Protein AF-A0A6G7GTZ5-F1 (afdb_monomer_lite)

InterPro domains:
  IPR002560 Transposase IS204/IS1001/IS1096/IS1165, DDE domain [PF01610] (2-68)

Foldseek 3Di:
DVLVVQCVDPDPVVVVVSVVCVVCVVVVVVCVVCVPVDPPVVVVVVVVVLVVLVVVCPPPPDPVVSVVSD

Secondary structure (DSSP, 8-state):
-HHHHHHHSS-HHHHHHHHHHHH-HHHHHHHHHHTT-S-HHHHHHHHHHHHHHHHHHTT---HHHHHHH-

Organism: Kuenenia stuttgartiensis (NCBI:txid174633)

pLDDT: mean 74.7, std 10.12, range [54.81, 88.94]

Structure (mmCIF, N/CA/C/O backbone):
data_AF-A0A6G7GTZ5-F1
#
_entry.id   AF-A0A6G7GTZ5-F1
#
loop_
_atom_site.group_PDB
_atom_site.id
_atom_site.type_symbol
_atom_site.label_atom_id
_atom_site.label_alt_id
_atom_site.label_comp_id
_atom_site.label_asym_id
_atom_site.label_entity_id
_atom_site.label_seq_id
_atom_site.pdbx_PDB_ins_code
_atom_site.Cartn_x
_atom_site.Cartn_y
_atom_site.Cartn_z
_atom_site.occupancy
_atom_site.B_iso_or_equiv
_atom_site.auth_seq_id
_atom_site.auth_comp_id
_atom_site.auth_asym_id
_atom_site.auth_atom_id
_atom_site.pdbx_PDB_model_num
ATOM 1 N N . MET A 1 1 ? 8.989 -1.629 -22.919 1.00 62.06 1 MET A N 1
ATOM 2 C CA . MET A 1 1 ? 9.968 -2.412 -22.120 1.00 62.06 1 MET A CA 1
ATOM 3 C C . MET A 1 1 ? 10.533 -1.599 -20.931 1.00 62.06 1 MET A C 1
ATOM 5 O O . MET A 1 1 ? 11.726 -1.623 -20.664 1.00 62.06 1 MET A O 1
ATOM 9 N N . TRP A 1 2 ? 9.693 -0.883 -20.170 1.00 82.25 2 TRP A N 1
ATOM 10 C CA . TRP A 1 2 ? 10.157 0.044 -19.118 1.00 82.25 2 TRP A CA 1
ATOM 11 C C . TRP A 1 2 ? 10.476 -0.651 -17.785 1.00 82.25 2 TRP A C 1
ATOM 13 O O . TRP A 1 2 ? 11.511 -0.391 -17.178 1.00 82.25 2 TRP A O 1
ATOM 23 N N . CYS A 1 3 ? 9.672 -1.642 -17.382 1.00 80.06 3 CYS A N 1
ATOM 24 C CA . CYS A 1 3 ? 9.897 -2.391 -16.141 1.00 80.06 3 CYS A CA 1
ATOM 25 C C . CYS A 1 3 ? 11.274 -3.082 -16.100 1.00 80.06 3 CYS A C 1
ATOM 27 O O . CYS A 1 3 ? 11.874 -3.211 -15.040 1.00 80.06 3 CYS A O 1
ATOM 29 N N . ALA A 1 4 ? 11.785 -3.552 -17.244 1.00 83.94 4 ALA A N 1
ATOM 30 C CA . ALA A 1 4 ? 13.119 -4.155 -17.333 1.00 83.94 4 ALA A CA 1
ATOM 31 C C . ALA A 1 4 ? 14.240 -3.118 -17.176 1.00 83.94 4 ALA A C 1
ATOM 33 O O . ALA A 1 4 ? 15.259 -3.417 -16.557 1.00 83.94 4 ALA A O 1
ATOM 34 N N . HIS A 1 5 ? 14.027 -1.901 -17.677 1.00 86.25 5 HIS A N 1
ATOM 35 C CA . HIS A 1 5 ? 14.956 -0.789 -17.524 1.00 86.25 5 HIS A CA 1
ATOM 36 C C . HIS A 1 5 ? 15.050 -0.348 -16.055 1.00 86.25 5 HIS A C 1
ATOM 38 O O . HIS A 1 5 ? 16.146 -0.274 -15.512 1.00 86.25 5 HIS A O 1
ATOM 44 N N . VAL A 1 6 ? 13.910 -0.201 -15.371 1.00 86.19 6 VAL A N 1
ATOM 45 C CA . VAL A 1 6 ? 13.843 0.175 -13.945 1.00 86.19 6 VAL A CA 1
ATOM 46 C C . VAL A 1 6 ? 14.578 -0.815 -13.034 1.00 86.19 6 VAL A C 1
ATOM 48 O O . VAL A 1 6 ? 15.280 -0.410 -12.108 1.00 86.19 6 VAL A O 1
ATOM 51 N N . ILE A 1 7 ? 14.454 -2.121 -13.293 1.00 86.62 7 ILE A N 1
ATOM 52 C CA . ILE A 1 7 ? 15.162 -3.150 -12.512 1.00 86.62 7 ILE A CA 1
ATOM 53 C C . ILE A 1 7 ? 16.688 -3.012 -12.653 1.00 86.62 7 ILE A C 1
ATOM 55 O O . ILE A 1 7 ? 17.415 -3.281 -11.691 1.00 86.62 7 ILE A O 1
ATOM 59 N N . ARG A 1 8 ? 17.164 -2.531 -13.808 1.00 86.19 8 ARG A N 1
ATOM 60 C CA . ARG A 1 8 ? 18.583 -2.258 -14.084 1.00 86.19 8 ARG A CA 1
ATOM 61 C C . ARG A 1 8 ? 19.052 -0.890 -13.565 1.00 86.19 8 ARG A C 1
ATOM 63 O O . ARG A 1 8 ? 20.234 -0.744 -13.281 1.00 86.19 8 ARG A O 1
ATOM 70 N N . SER A 1 9 ? 18.160 0.089 -13.390 1.00 86.38 9 SER A N 1
ATOM 71 C CA . SER A 1 9 ? 18.486 1.429 -12.859 1.00 86.38 9 SER A CA 1
ATOM 72 C C . SER A 1 9 ? 18.998 1.384 -11.408 1.00 86.38 9 SER A C 1
ATOM 74 O O . SER A 1 9 ? 18.918 0.353 -10.763 1.00 86.38 9 SER A O 1
ATOM 76 N N . ARG A 1 10 ? 19.507 2.475 -10.820 1.00 84.25 10 ARG A N 1
ATOM 77 C CA . ARG A 1 10 ? 19.908 2.513 -9.384 1.00 84.25 10 ARG A CA 1
ATOM 78 C C . ARG A 1 10 ? 18.801 3.011 -8.437 1.00 84.25 10 ARG A C 1
ATOM 80 O O . ARG A 1 10 ? 19.035 3.198 -7.251 1.00 84.25 10 ARG A O 1
ATOM 87 N N . LEU A 1 11 ? 17.582 3.188 -8.947 1.00 84.31 11 LEU A N 1
ATOM 88 C CA . LEU A 1 11 ? 16.446 3.777 -8.229 1.00 84.31 11 LEU A CA 1
ATOM 89 C C . LEU A 1 11 ? 15.737 2.729 -7.353 1.00 84.31 11 LEU A C 1
ATOM 91 O O . LEU A 1 11 ? 14.848 2.016 -7.819 1.00 84.31 11 LEU A O 1
ATOM 95 N N . GLY A 1 12 ? 16.148 2.609 -6.088 1.00 81.00 12 GLY A N 1
ATOM 96 C CA . GLY A 1 12 ? 15.671 1.569 -5.163 1.00 81.00 12 GLY A CA 1
ATOM 97 C C . GLY A 1 12 ? 14.155 1.560 -4.926 1.00 81.00 12 GLY A C 1
ATOM 98 O O . GLY A 1 12 ? 13.535 0.498 -4.962 1.00 81.00 12 GLY A O 1
ATOM 99 N N . THR A 1 13 ? 13.543 2.732 -4.766 1.00 83.50 13 THR A N 1
ATOM 100 C CA . THR A 1 13 ? 12.094 2.901 -4.542 1.00 83.50 13 THR A CA 1
ATOM 101 C C . THR A 1 13 ? 11.251 2.438 -5.725 1.00 83.50 13 THR A C 1
ATOM 103 O O . THR A 1 13 ? 10.253 1.747 -5.555 1.00 83.50 13 THR A O 1
ATOM 106 N N . ILE A 1 14 ? 11.662 2.756 -6.951 1.00 85.81 14 ILE A N 1
ATOM 107 C CA . ILE A 1 14 ? 10.912 2.338 -8.144 1.00 85.81 14 ILE A CA 1
ATOM 108 C C . ILE A 1 14 ? 11.120 0.833 -8.398 1.00 85.81 14 ILE A C 1
ATOM 110 O O . ILE A 1 14 ? 10.216 0.142 -8.871 1.00 85.81 14 ILE A O 1
ATOM 114 N N . LYS A 1 15 ? 12.275 0.269 -8.013 1.00 88.94 15 LYS A N 1
ATOM 115 C CA . LYS A 1 15 ? 12.502 -1.182 -8.101 1.00 88.94 15 LYS A CA 1
ATOM 116 C C . LYS A 1 15 ? 11.561 -1.995 -7.227 1.00 88.94 15 LYS A C 1
ATOM 118 O O . LYS A 1 15 ? 11.093 -3.030 -7.699 1.00 88.94 15 LYS A O 1
ATOM 123 N N . SER A 1 16 ? 11.318 -1.592 -5.978 1.00 84.75 16 SER A N 1
ATOM 124 C CA . SER A 1 16 ? 10.395 -2.329 -5.103 1.00 84.75 16 SER A CA 1
ATOM 125 C C . SER A 1 16 ? 8.981 -2.315 -5.682 1.00 84.75 16 SER A C 1
ATOM 127 O O . SER A 1 16 ? 8.373 -3.374 -5.808 1.00 84.75 16 SER A O 1
ATOM 129 N N . PHE A 1 17 ? 8.525 -1.162 -6.176 1.00 85.12 17 PHE A N 1
ATOM 130 C CA . PHE A 1 17 ? 7.243 -1.032 -6.868 1.00 85.12 17 PHE A CA 1
ATOM 131 C C . PHE A 1 17 ? 7.126 -1.964 -8.087 1.00 85.12 17 PHE A C 1
ATOM 133 O O . PHE A 1 17 ? 6.171 -2.733 -8.203 1.00 85.12 17 PHE A O 1
ATOM 140 N N . VAL A 1 18 ? 8.129 -1.970 -8.974 1.00 87.25 18 VAL A N 1
ATOM 141 C CA . VAL A 1 18 ? 8.124 -2.836 -10.167 1.00 87.25 18 VAL A CA 1
ATOM 142 C C . VAL A 1 18 ? 8.193 -4.323 -9.807 1.00 87.25 18 VAL A C 1
ATOM 144 O O . VAL A 1 18 ? 7.597 -5.142 -10.508 1.00 87.25 18 VAL A O 1
ATOM 147 N N . LYS A 1 19 ? 8.877 -4.697 -8.719 1.00 86.88 19 LYS A N 1
ATOM 148 C CA . LYS A 1 19 ? 8.860 -6.077 -8.208 1.00 86.88 19 LYS A CA 1
ATOM 149 C C . LYS A 1 19 ? 7.458 -6.481 -7.746 1.00 86.88 19 LYS A C 1
ATOM 151 O O . LYS A 1 19 ? 6.990 -7.540 -8.152 1.00 86.88 19 LYS A O 1
ATOM 156 N N . THR A 1 20 ? 6.762 -5.632 -6.991 1.00 85.19 20 THR A N 1
ATOM 157 C CA . THR A 1 20 ?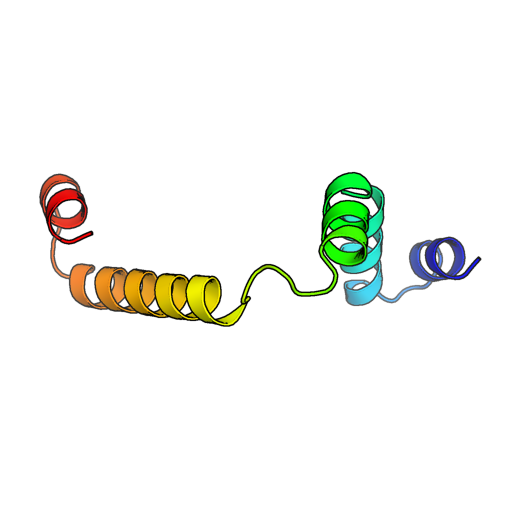 5.381 -5.897 -6.551 1.00 85.19 20 THR A CA 1
ATOM 158 C C . THR A 1 20 ? 4.430 -6.051 -7.739 1.00 85.19 20 THR A C 1
ATOM 160 O O . THR A 1 20 ? 3.660 -7.009 -7.786 1.00 85.19 20 THR A O 1
ATOM 163 N N . LEU A 1 21 ? 4.542 -5.181 -8.751 1.00 84.00 21 LEU A N 1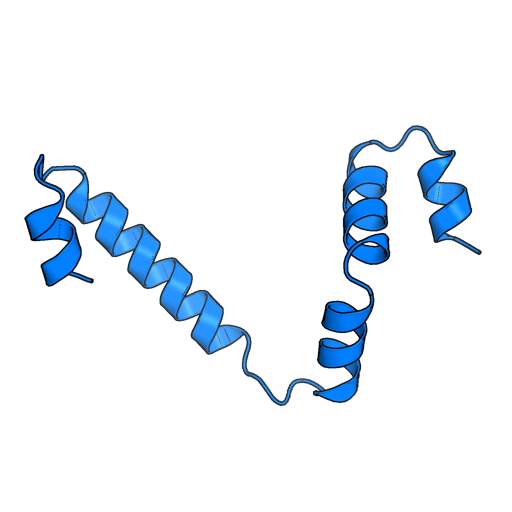
ATOM 164 C CA . LEU A 1 21 ? 3.758 -5.293 -9.988 1.00 84.00 21 LEU A CA 1
ATOM 165 C C . LEU A 1 21 ? 3.999 -6.619 -10.727 1.00 84.00 21 LEU A C 1
ATOM 167 O O . LEU A 1 21 ? 3.060 -7.202 -11.263 1.00 84.00 21 LEU A O 1
ATOM 171 N N . ARG A 1 22 ? 5.248 -7.104 -10.759 1.00 82.69 22 ARG A N 1
ATOM 172 C CA . ARG A 1 22 ? 5.606 -8.382 -11.400 1.00 82.69 22 ARG A CA 1
ATOM 173 C C . ARG A 1 22 ? 5.149 -9.607 -10.612 1.00 82.69 22 ARG A C 1
ATOM 175 O O . ARG A 1 22 ? 4.843 -10.616 -11.235 1.00 82.69 22 ARG A O 1
ATOM 182 N N . ASN A 1 23 ? 5.107 -9.524 -9.284 1.00 86.81 23 ASN A N 1
ATOM 183 C CA . ASN A 1 23 ? 4.682 -10.629 -8.421 1.00 86.81 23 ASN A CA 1
ATOM 184 C C . ASN A 1 23 ? 3.156 -10.795 -8.386 1.00 86.81 23 ASN A C 1
ATOM 186 O O . ASN A 1 23 ? 2.669 -11.903 -8.184 1.00 86.81 23 ASN A O 1
ATOM 190 N N . HIS A 1 24 ? 2.399 -9.715 -8.611 1.00 84.94 24 HIS A N 1
ATOM 191 C CA . HIS A 1 24 ? 0.935 -9.723 -8.527 1.00 84.94 24 HIS A CA 1
ATOM 192 C C . HIS A 1 24 ? 0.238 -9.264 -9.824 1.00 84.94 24 HIS A C 1
ATOM 194 O O . HIS A 1 24 ? -0.624 -8.379 -9.784 1.00 84.94 24 HIS A O 1
ATOM 200 N N . PRO A 1 25 ? 0.539 -9.872 -10.989 1.00 81.56 25 PRO A N 1
ATOM 201 C CA . PRO A 1 25 ? -0.057 -9.461 -12.258 1.00 81.56 25 PRO A CA 1
ATOM 202 C C . PRO A 1 25 ? -1.572 -9.704 -12.291 1.00 81.56 25 PRO A C 1
ATOM 204 O O . PRO A 1 25 ? -2.305 -8.934 -12.904 1.00 81.56 25 PRO A O 1
ATOM 207 N N . GLN A 1 26 ? -2.059 -10.740 -11.598 1.00 78.81 26 GLN A N 1
ATOM 208 C CA . GLN A 1 26 ? -3.486 -11.062 -11.524 1.00 78.81 26 GLN A CA 1
ATOM 209 C C . GLN A 1 26 ? -4.291 -9.983 -10.785 1.00 78.81 26 GLN A C 1
ATOM 211 O O . GLN A 1 26 ? -5.341 -9.577 -11.273 1.00 78.81 26 GLN A O 1
ATOM 216 N N . LEU A 1 27 ? -3.787 -9.461 -9.658 1.00 78.50 27 LEU A N 1
ATOM 217 C CA . LEU A 1 27 ? -4.452 -8.386 -8.906 1.00 78.50 27 LEU A CA 1
ATOM 218 C C . LEU A 1 27 ? -4.526 -7.093 -9.722 1.00 78.50 27 LEU A C 1
ATOM 220 O O . LEU A 1 27 ? -5.561 -6.430 -9.752 1.00 78.50 27 LEU A O 1
ATOM 224 N N . LEU A 1 28 ? -3.449 -6.775 -10.442 1.00 77.94 28 LEU A N 1
ATOM 225 C CA . LEU A 1 28 ? -3.409 -5.625 -11.335 1.00 77.94 28 LEU A CA 1
ATOM 226 C C . LEU A 1 28 ? -4.428 -5.771 -12.475 1.00 77.94 28 LEU A C 1
ATOM 228 O O . LEU A 1 28 ? -5.180 -4.843 -12.769 1.00 77.94 28 LEU A O 1
ATOM 232 N N . MET A 1 29 ? -4.503 -6.957 -13.085 1.00 77.56 29 MET A N 1
ATOM 233 C CA . MET A 1 29 ? -5.470 -7.234 -14.147 1.00 77.56 29 MET A CA 1
ATOM 234 C C . MET A 1 29 ? -6.912 -7.172 -13.633 1.00 77.56 29 MET A C 1
ATOM 236 O O . MET A 1 29 ? -7.787 -6.665 -14.332 1.00 77.56 29 MET A O 1
ATOM 240 N N . ASN A 1 30 ? -7.158 -7.648 -12.410 1.00 81.25 30 ASN A N 1
ATOM 241 C CA . ASN A 1 30 ? -8.461 -7.551 -11.756 1.00 81.25 30 ASN A CA 1
ATOM 242 C C . ASN A 1 30 ? -8.866 -6.090 -11.544 1.00 81.25 30 ASN A C 1
ATOM 244 O O . ASN A 1 30 ? -10.011 -5.746 -11.813 1.00 81.25 30 ASN A O 1
ATOM 248 N N . TRP A 1 31 ? -7.932 -5.218 -11.156 1.00 70.75 31 TRP A N 1
ATOM 249 C CA . TRP A 1 31 ? -8.187 -3.782 -11.021 1.00 70.75 31 TRP A CA 1
ATOM 250 C C . TRP A 1 31 ? -8.588 -3.131 -12.356 1.00 70.75 31 TRP A C 1
ATOM 252 O O . TRP A 1 31 ? -9.576 -2.397 -12.417 1.00 70.75 31 TRP A O 1
ATOM 262 N N . PHE A 1 32 ? -7.889 -3.464 -13.449 1.00 74.31 32 PHE A N 1
ATOM 263 C CA . PHE A 1 32 ? -8.235 -2.973 -14.789 1.00 74.31 32 PHE A CA 1
ATOM 264 C C . PHE A 1 32 ? -9.576 -3.523 -15.296 1.00 74.31 32 PHE A C 1
ATOM 266 O O . PHE A 1 32 ? -10.384 -2.766 -15.835 1.00 74.31 32 PHE A O 1
ATOM 273 N N . LYS A 1 33 ? -9.841 -4.821 -15.099 1.00 76.00 33 LYS A N 1
ATOM 274 C CA . LYS A 1 33 ? -11.115 -5.463 -15.470 1.00 76.00 33 LYS A CA 1
ATOM 275 C C . LYS A 1 33 ? -12.291 -4.912 -14.669 1.00 76.00 33 LYS A C 1
ATOM 277 O O . LYS A 1 33 ? -13.365 -4.724 -15.229 1.00 76.00 33 LYS A O 1
ATOM 282 N N . ALA A 1 34 ? -12.077 -4.625 -13.387 1.00 74.25 34 ALA A N 1
ATOM 283 C CA . ALA A 1 34 ? -13.097 -4.079 -12.509 1.00 74.25 34 ALA A CA 1
ATOM 284 C C . ALA A 1 34 ? -13.464 -2.628 -12.853 1.00 74.25 34 ALA A C 1
ATOM 286 O O . ALA A 1 34 ? -14.501 -2.187 -12.392 1.00 74.25 34 ALA A O 1
ATOM 287 N N . LYS A 1 35 ? -12.682 -1.873 -13.648 1.00 68.44 35 LYS A N 1
ATOM 288 C CA . LYS A 1 35 ? -13.013 -0.494 -14.088 1.00 68.44 35 LYS A CA 1
ATOM 289 C C . LYS A 1 35 ? -13.554 0.420 -12.963 1.00 68.44 35 LYS A C 1
ATOM 291 O O . LYS A 1 35 ? -14.535 1.126 -13.165 1.00 68.44 35 LYS A O 1
ATOM 296 N N . LYS A 1 36 ? -12.933 0.411 -11.774 1.00 62.81 36 LYS A N 1
ATOM 297 C CA . LYS A 1 36 ? -13.425 1.114 -10.559 1.00 62.81 36 LYS A CA 1
ATOM 298 C C . LYS A 1 36 ? -14.796 0.648 -10.021 1.00 62.81 36 LYS A C 1
ATOM 300 O O . LYS A 1 36 ? -15.432 1.376 -9.269 1.00 62.81 36 LYS A O 1
ATOM 305 N N . ALA A 1 37 ? -15.246 -0.563 -10.334 1.00 60.97 37 ALA A N 1
ATOM 306 C CA . ALA A 1 37 ? -16.484 -1.124 -9.784 1.00 60.97 37 ALA A CA 1
ATOM 307 C C . ALA A 1 37 ? -16.453 -1.239 -8.251 1.00 60.97 37 ALA A C 1
ATOM 309 O O . ALA A 1 37 ? -17.496 -1.209 -7.610 1.00 60.97 37 ALA A O 1
ATOM 310 N N . PHE A 1 38 ? -15.259 -1.335 -7.661 1.00 60.44 38 PHE A N 1
ATOM 311 C CA . PHE A 1 38 ? -15.071 -1.298 -6.217 1.00 60.44 38 PHE A CA 1
ATOM 312 C C . PHE A 1 38 ? -14.613 0.096 -5.789 1.00 60.44 38 PHE A C 1
ATOM 314 O O . PHE A 1 38 ? -13.587 0.593 -6.263 1.00 60.44 38 PHE A O 1
ATOM 321 N N . SER A 1 39 ? -15.373 0.719 -4.886 1.00 58.81 39 SER A N 1
ATOM 322 C CA . SER A 1 39 ? -14.990 1.983 -4.262 1.00 58.81 39 SER A CA 1
ATOM 323 C C . SER A 1 39 ? -13.789 1.749 -3.350 1.00 58.81 39 SER A C 1
ATOM 325 O O . SER A 1 39 ? -13.898 1.090 -2.316 1.00 58.81 39 SER A O 1
ATOM 327 N N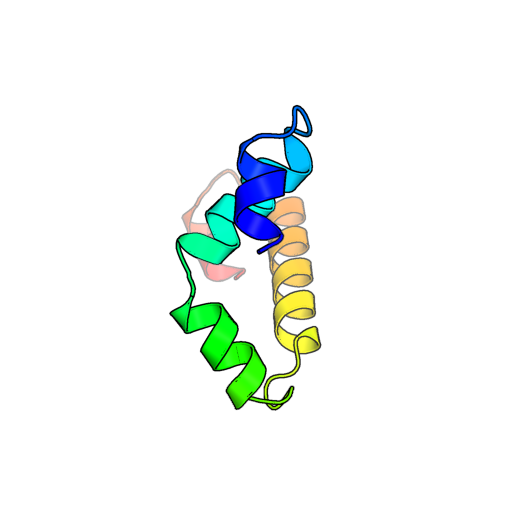 . SER A 1 40 ? -12.635 2.305 -3.714 1.00 64.12 40 SER A N 1
ATOM 328 C CA . SER A 1 40 ? -11.462 2.354 -2.834 1.00 64.12 40 SER A CA 1
ATOM 329 C C . SER A 1 40 ? -11.732 3.154 -1.553 1.00 64.12 40 SER A C 1
ATOM 331 O O . SER A 1 40 ? -11.090 2.895 -0.540 1.00 64.12 40 SER A O 1
ATOM 333 N N . GLY A 1 41 ? -12.735 4.042 -1.561 1.00 62.03 41 GLY A N 1
ATOM 334 C CA . GLY A 1 41 ? -13.112 4.856 -0.405 1.00 62.03 41 GLY A CA 1
ATOM 335 C C . GLY A 1 41 ? -13.617 4.038 0.786 1.00 62.03 41 GLY A C 1
ATOM 336 O O . GLY A 1 41 ? -13.267 4.343 1.918 1.00 62.03 41 GLY A O 1
ATOM 337 N N . SER A 1 42 ? -14.361 2.950 0.558 1.00 66.62 42 SER A N 1
ATOM 338 C CA . SER A 1 42 ? -14.848 2.103 1.661 1.00 66.62 42 SER A CA 1
ATOM 339 C C . SER A 1 42 ? -13.713 1.333 2.346 1.00 66.62 42 SER A C 1
ATOM 341 O O . SER A 1 42 ? -13.721 1.166 3.563 1.00 66.62 42 SER A O 1
ATOM 343 N N . ALA A 1 43 ? -12.714 0.883 1.580 1.00 69.31 43 ALA A N 1
ATOM 344 C CA . ALA A 1 43 ? -11.540 0.204 2.130 1.00 69.31 43 ALA A CA 1
ATOM 345 C C . ALA A 1 43 ? -10.614 1.178 2.881 1.00 69.31 43 ALA A C 1
ATOM 347 O O . ALA A 1 43 ? -10.071 0.832 3.930 1.00 69.31 43 ALA A O 1
ATOM 348 N N . GLU A 1 44 ? -10.457 2.403 2.374 1.00 74.81 44 GLU A N 1
ATOM 349 C CA . GLU A 1 44 ? -9.712 3.470 3.049 1.00 74.81 44 GLU A CA 1
ATOM 350 C C . GLU A 1 44 ? -10.388 3.900 4.358 1.00 74.81 44 GLU A C 1
ATOM 352 O O . GLU A 1 44 ? -9.714 4.009 5.383 1.00 74.81 44 GLU A O 1
ATOM 357 N N . GLU A 1 45 ? -11.714 4.059 4.364 1.00 76.19 45 GLU A N 1
ATOM 358 C CA . GLU A 1 45 ? -12.477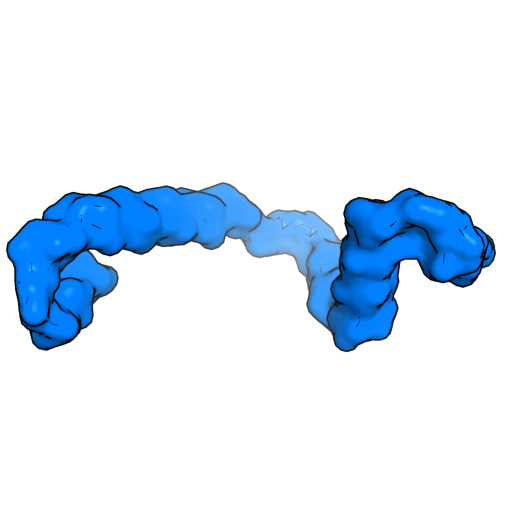 4.398 5.570 1.00 76.19 45 GLU A CA 1
ATOM 359 C C . GLU A 1 45 ? -12.336 3.319 6.655 1.00 76.19 45 GLU A C 1
ATOM 361 O O . GLU A 1 45 ? -12.099 3.634 7.825 1.00 76.19 45 GLU A O 1
ATOM 366 N N . LEU A 1 46 ? -12.423 2.040 6.272 1.00 77.25 46 LEU A N 1
ATOM 367 C CA . LEU A 1 46 ? -12.212 0.921 7.193 1.00 77.25 46 LEU A CA 1
ATOM 368 C C . LEU A 1 46 ? -10.788 0.910 7.758 1.00 77.25 46 LEU A C 1
ATOM 370 O O . LEU A 1 46 ? -10.617 0.743 8.965 1.00 77.25 46 LEU A O 1
ATOM 374 N N . ASN A 1 47 ? -9.772 1.147 6.924 1.00 81.38 47 ASN A N 1
ATOM 375 C CA . ASN A 1 47 ? -8.384 1.230 7.385 1.00 81.38 47 ASN A CA 1
ATOM 376 C C . ASN A 1 47 ? -8.176 2.373 8.390 1.00 81.38 47 ASN A C 1
ATOM 378 O O . ASN A 1 47 ? -7.488 2.185 9.396 1.00 81.38 47 ASN A O 1
ATOM 382 N N . ILE A 1 48 ? -8.798 3.536 8.168 1.00 81.62 48 ILE A N 1
ATOM 383 C CA . ILE A 1 48 ? -8.748 4.663 9.110 1.00 81.62 48 ILE A CA 1
ATOM 384 C C . ILE A 1 48 ? -9.425 4.290 10.433 1.00 81.62 48 ILE A C 1
ATOM 386 O O . ILE A 1 48 ? -8.840 4.513 11.496 1.00 81.62 48 ILE A O 1
ATOM 390 N N . LYS A 1 49 ? -10.620 3.684 10.391 1.00 83.38 49 LYS A N 1
ATOM 391 C CA . LYS A 1 49 ? -11.337 3.249 11.601 1.00 83.38 49 LYS A CA 1
ATOM 392 C C . LYS A 1 49 ? -10.533 2.228 12.399 1.00 83.38 49 LYS A C 1
ATOM 394 O O . LYS A 1 49 ? -10.381 2.409 13.601 1.00 83.38 49 LYS A O 1
ATOM 399 N N . ILE A 1 50 ? -9.960 1.213 11.751 1.00 80.12 50 ILE A N 1
ATOM 400 C CA . ILE A 1 50 ? -9.133 0.198 12.422 1.00 80.12 50 ILE A CA 1
ATOM 401 C C . ILE A 1 50 ? -7.906 0.840 13.071 1.00 80.12 50 ILE A C 1
ATOM 403 O O . ILE A 1 50 ? -7.589 0.525 14.217 1.00 80.12 50 ILE A O 1
ATOM 407 N N . ASN A 1 51 ? -7.227 1.761 12.383 1.00 81.06 51 ASN A N 1
ATOM 408 C CA . ASN A 1 51 ? -6.069 2.442 12.953 1.00 81.06 51 ASN A CA 1
ATOM 409 C C . ASN A 1 51 ? -6.457 3.299 14.170 1.00 81.06 51 ASN A C 1
ATOM 411 O O . ASN A 1 51 ? -5.796 3.229 15.202 1.00 81.06 51 ASN A O 1
ATOM 415 N N . LEU A 1 52 ? -7.564 4.045 14.088 1.00 81.81 52 LEU A N 1
ATOM 416 C CA . LEU A 1 52 ? -8.092 4.830 15.210 1.00 81.81 52 LEU A CA 1
ATOM 417 C C . LEU A 1 52 ? -8.497 3.946 16.393 1.00 81.81 52 LEU A C 1
ATOM 419 O O . LEU A 1 52 ? -8.129 4.243 17.529 1.00 81.81 52 LEU A O 1
ATOM 423 N N . VAL A 1 53 ? -9.208 2.845 16.139 1.00 77.62 53 VAL A N 1
ATOM 424 C CA . VAL A 1 53 ? -9.580 1.866 17.170 1.00 77.62 53 VAL A CA 1
ATOM 425 C C . VAL A 1 53 ? -8.328 1.275 17.801 1.00 77.62 53 VAL A C 1
ATOM 427 O O . VAL A 1 53 ? -8.260 1.193 19.021 1.00 77.62 53 VAL A O 1
ATOM 430 N N . THR A 1 54 ? -7.311 0.938 17.009 1.00 73.56 54 THR A N 1
ATOM 431 C CA . THR A 1 54 ? -6.0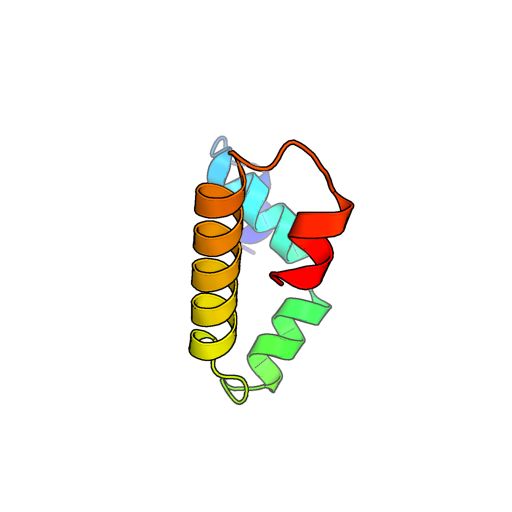45 0.380 17.505 1.00 73.56 54 THR A CA 1
ATOM 432 C C . THR A 1 54 ? -5.304 1.390 18.380 1.00 73.56 54 THR A C 1
ATOM 434 O O . THR A 1 54 ? -4.935 1.038 19.497 1.00 73.56 54 THR A O 1
ATOM 437 N N . ILE A 1 55 ? -5.167 2.649 17.934 1.00 76.81 55 ILE A N 1
ATOM 438 C CA . ILE A 1 55 ? -4.557 3.765 18.687 1.00 76.81 55 ILE A CA 1
ATOM 439 C C . ILE A 1 55 ? -5.270 3.982 20.026 1.00 76.81 55 ILE A C 1
ATOM 441 O O . ILE A 1 55 ? -4.628 3.955 21.075 1.00 76.81 55 ILE A O 1
ATOM 445 N N . ASN A 1 56 ? -6.597 4.113 20.007 1.00 73.06 56 ASN A N 1
ATOM 446 C CA . ASN A 1 56 ? -7.407 4.239 21.222 1.00 73.06 56 ASN A CA 1
ATOM 447 C C . ASN A 1 56 ? -7.312 2.988 22.111 1.00 73.06 56 ASN A C 1
ATOM 449 O O . ASN A 1 56 ? -7.439 3.073 23.332 1.00 73.06 56 ASN A O 1
ATOM 453 N N . SER A 1 57 ? -7.054 1.828 21.505 1.00 64.69 57 SER A N 1
ATOM 454 C CA . SER A 1 57 ? -6.952 0.553 22.204 1.00 64.69 57 SER A CA 1
ATOM 455 C C . SER A 1 57 ? -5.574 0.274 22.816 1.00 64.69 57 SER A C 1
ATOM 457 O O . SER A 1 57 ? -5.467 -0.658 23.610 1.00 64.69 57 SER A O 1
ATOM 459 N N . TYR A 1 58 ? -4.524 1.056 22.522 1.00 62.12 58 TYR A N 1
ATOM 460 C CA . TYR A 1 58 ? -3.172 0.827 23.076 1.00 62.12 58 TYR A CA 1
ATOM 461 C C . TYR A 1 58 ? -3.123 0.889 24.617 1.00 62.12 58 TYR A C 1
ATOM 463 O O . TYR A 1 58 ? -2.203 0.339 25.219 1.00 62.12 58 TYR A O 1
ATOM 471 N N . GLY A 1 59 ? -4.117 1.505 25.271 1.00 61.69 59 GLY A N 1
ATOM 472 C CA . GLY A 1 59 ? -4.279 1.473 26.732 1.00 61.69 59 GLY A CA 1
ATOM 473 C C . GLY A 1 59 ? -4.842 0.155 27.288 1.00 61.69 59 GLY A C 1
ATOM 474 O O . GLY A 1 59 ? -4.708 -0.120 28.482 1.00 61.69 59 GLY A O 1
ATOM 475 N N . PHE A 1 60 ? -5.440 -0.694 26.449 1.00 59.75 60 PHE A N 1
ATOM 476 C CA . PHE A 1 60 ? -6.037 -1.964 26.853 1.00 59.75 60 PHE A CA 1
ATOM 477 C C . PHE A 1 60 ? -5.014 -3.090 26.678 1.00 59.75 60 PHE A C 1
ATOM 479 O O . PHE A 1 60 ? -4.837 -3.652 25.602 1.00 59.75 60 PHE A O 1
ATOM 486 N N . LYS A 1 61 ? -4.351 -3.468 27.775 1.00 56.72 61 LYS A N 1
ATOM 487 C CA . LYS A 1 61 ? -3.326 -4.532 27.840 1.00 56.72 61 LYS A CA 1
ATOM 488 C C . LYS A 1 61 ? -3.803 -5.952 27.455 1.00 56.72 61 LYS A C 1
ATOM 490 O O . LYS A 1 61 ? -3.060 -6.905 27.672 1.00 56.72 61 LYS A O 1
ATOM 495 N N . ASN A 1 62 ? -5.018 -6.146 26.931 1.00 59.31 62 ASN A N 1
ATOM 496 C CA . ASN A 1 62 ? -5.611 -7.476 26.771 1.00 59.31 62 ASN A CA 1
ATOM 497 C C . ASN A 1 62 ? -6.250 -7.692 25.385 1.00 59.31 62 ASN A C 1
ATOM 499 O O . ASN A 1 62 ? -7.249 -7.064 25.035 1.00 59.31 62 ASN A O 1
ATOM 503 N N . TYR A 1 63 ? -5.707 -8.647 24.623 1.00 62.38 63 TYR A N 1
ATOM 504 C CA . TYR A 1 63 ? -6.110 -8.991 23.248 1.00 62.38 63 TYR A CA 1
ATOM 505 C C . TYR A 1 63 ? -7.601 -9.357 23.111 1.00 62.38 63 TYR A C 1
ATOM 507 O O . TYR A 1 63 ? -8.214 -9.121 22.072 1.00 62.38 63 TYR A O 1
ATOM 515 N N . LYS A 1 64 ? -8.220 -9.883 24.181 1.00 61.75 64 LYS A N 1
ATOM 516 C CA . LYS A 1 64 ? -9.662 -10.185 24.215 1.00 61.75 64 LYS A CA 1
ATOM 517 C C . LYS A 1 64 ? -10.550 -8.941 24.101 1.00 61.75 64 LYS A C 1
ATOM 519 O O . LYS A 1 64 ? -11.625 -9.046 23.529 1.00 61.75 64 LYS A O 1
ATOM 524 N N . VAL A 1 65 ? -10.113 -7.791 24.618 1.00 62.47 65 VAL A N 1
ATOM 525 C CA . VAL A 1 65 ? -10.903 -6.544 24.600 1.00 62.47 65 VAL A CA 1
ATOM 526 C C . VAL A 1 65 ? -10.855 -5.897 23.215 1.00 62.47 65 VAL A C 1
ATOM 528 O O . VAL A 1 65 ? -11.884 -5.486 22.691 1.00 62.47 65 VAL A O 1
ATOM 531 N N . LEU A 1 66 ? -9.686 -5.925 22.568 1.00 61.31 66 LEU A N 1
ATOM 532 C CA . LEU A 1 66 ? -9.501 -5.476 21.183 1.00 61.31 66 LEU A CA 1
ATOM 533 C C . LEU A 1 66 ? -10.420 -6.212 20.197 1.00 61.31 66 LEU A C 1
ATOM 535 O O . LEU A 1 66 ? -10.952 -5.597 19.284 1.00 61.31 66 LEU A O 1
ATOM 539 N N . LYS A 1 67 ? -10.648 -7.514 20.408 1.00 63.03 67 LYS A N 1
ATOM 540 C CA . LYS A 1 67 ? -11.493 -8.350 19.539 1.00 63.03 67 LYS A CA 1
ATOM 541 C C . LYS A 1 67 ? -13.002 -8.093 19.684 1.00 63.03 67 LYS A C 1
ATOM 543 O O . LYS A 1 67 ? -13.757 -8.548 18.839 1.00 63.03 67 LYS A O 1
ATOM 548 N N . ILE A 1 68 ? -13.432 -7.440 20.767 1.00 63.50 68 ILE A N 1
ATOM 549 C CA . ILE A 1 68 ? -14.838 -7.060 21.004 1.00 63.50 68 ILE A CA 1
ATOM 550 C C . ILE A 1 68 ? -15.104 -5.635 20.491 1.00 63.50 68 ILE A C 1
ATOM 552 O O . ILE A 1 68 ? -16.230 -5.313 20.131 1.00 63.50 68 ILE A O 1
ATOM 556 N N . ALA A 1 69 ? -14.075 -4.783 20.472 1.00 56.62 69 ALA A N 1
ATOM 557 C CA . ALA A 1 69 ? -14.168 -3.400 20.009 1.00 56.62 69 ALA 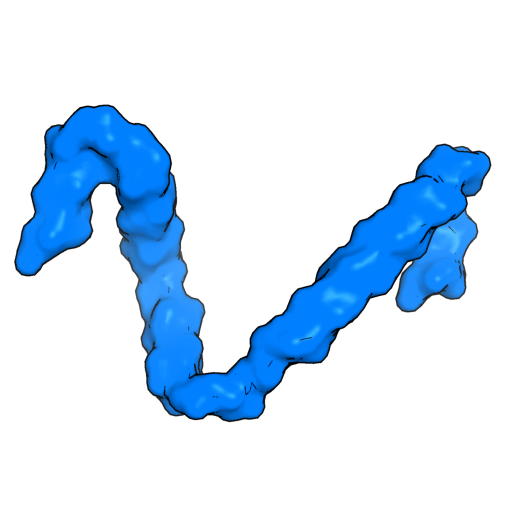A CA 1
ATOM 558 C C . ALA A 1 69 ? -14.070 -3.238 18.477 1.00 56.62 69 ALA A C 1
ATOM 560 O O . ALA A 1 69 ? -14.442 -2.182 17.966 1.00 56.62 69 ALA A O 1
ATOM 561 N N . LEU A 1 70 ? -13.534 -4.245 17.776 1.00 54.81 70 LEU A N 1
ATOM 562 C CA . LEU A 1 70 ? -13.418 -4.310 16.313 1.00 54.81 70 LEU A CA 1
ATOM 563 C C . LEU A 1 70 ? -14.645 -4.986 15.693 1.00 54.81 70 LEU A C 1
ATOM 565 O O . LEU A 1 70 ? -15.105 -4.484 14.645 1.00 54.81 70 LEU A O 1
#

Sequence (70 aa):
MWCAHVIRSRLGTIKSFVKTLRNHPQLLMNWFKAKKAFSSGSAEELNIKINLVTINSYGFKNYKVLKIAL

Radius of gyration: 18.72 Å; chains: 1; bounding box: 36×16×50 Å